Protein AF-A0A1H0ZJD0-F1 (afdb_monomer)

pLDDT: mean 86.59, std 16.81, range [47.12, 98.31]

Foldseek 3Di:
DDDDDDDDDPPDDDPPDLPLPDDPVVLVVVLVVLVVVLVVQLVVLVVVLVVCCVVPVPPVVVNVVSVVSNVVSVVVSVVSNVVSCVSVVHD

Mean predicted aligned error: 10.7 Å

Solvent-accessible surface area (backbone atoms only — not comparable to full-atom values): 5500 Å² total; per-residue (Å²): 134,88,82,84,82,82,84,82,76,81,77,82,75,75,74,79,72,83,70,63,86,62,54,73,64,59,49,49,53,50,49,52,52,52,50,55,52,42,50,51,54,46,51,51,39,51,52,52,40,54,49,44,48,71,78,42,70,84,43,58,68,64,51,49,54,36,52,49,54,45,47,47,53,50,53,52,47,52,52,54,51,49,52,50,32,47,56,72,76,49,128

Structure (mmCIF, N/CA/C/O backbone):
data_AF-A0A1H0ZJD0-F1
#
_entry.id   AF-A0A1H0ZJD0-F1
#
loop_
_atom_site.group_PDB
_atom_site.id
_atom_site.type_symbol
_atom_site.label_atom_id
_atom_site.label_alt_id
_atom_site.label_comp_id
_atom_site.label_asym_id
_atom_site.label_entity_id
_atom_site.label_seq_id
_atom_site.pdbx_PDB_ins_code
_atom_site.Cartn_x
_atom_site.Cartn_y
_atom_site.Cartn_z
_atom_site.occupancy
_atom_site.B_iso_or_equiv
_atom_site.auth_seq_id
_atom_site.auth_comp_id
_atom_site.auth_asym_id
_atom_site.auth_atom_id
_atom_site.pdbx_PDB_model_num
ATOM 1 N N . MET A 1 1 ? -18.435 50.818 53.031 1.00 47.12 1 MET A N 1
ATOM 2 C CA . MET A 1 1 ? -17.460 49.832 52.519 1.00 47.12 1 MET A CA 1
ATOM 3 C C . MET A 1 1 ? -18.166 48.997 51.462 1.00 47.12 1 MET A C 1
ATOM 5 O O . MET A 1 1 ? -19.196 48.436 51.812 1.00 47.12 1 MET A O 1
ATOM 9 N N . PRO A 1 2 ? -17.735 48.981 50.188 1.00 52.16 2 PRO A N 1
ATOM 10 C CA . PRO A 1 2 ? -18.399 48.170 49.176 1.00 52.16 2 PRO A CA 1
ATOM 11 C C . PRO A 1 2 ? -17.859 46.735 49.217 1.00 52.16 2 PRO A C 1
ATOM 13 O O . PRO A 1 2 ? -16.649 46.513 49.212 1.00 52.16 2 PRO A O 1
ATOM 16 N N . SER A 1 3 ? -18.769 45.770 49.293 1.00 56.16 3 SER A N 1
ATOM 17 C CA . SER A 1 3 ? -18.469 44.338 49.292 1.00 56.16 3 SER A CA 1
ATOM 18 C C . SER A 1 3 ? -18.09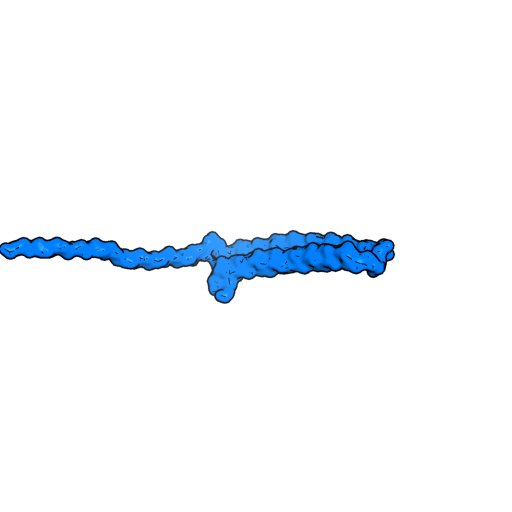0 43.881 47.882 1.00 56.16 3 SER A C 1
ATOM 20 O O . SER A 1 3 ? -18.847 44.099 46.937 1.00 56.16 3 SER A O 1
ATOM 22 N N . ALA A 1 4 ? -16.929 43.242 47.736 1.00 61.28 4 ALA A N 1
ATOM 23 C CA . ALA A 1 4 ? -16.495 42.649 46.475 1.00 61.28 4 ALA A CA 1
ATOM 24 C C . ALA A 1 4 ? -17.351 41.416 46.133 1.00 61.28 4 ALA A C 1
ATOM 26 O O . ALA A 1 4 ? -17.536 40.533 46.970 1.00 61.28 4 ALA A O 1
ATOM 27 N N . GLN A 1 5 ? -17.864 41.345 44.903 1.00 63.22 5 GLN A N 1
ATOM 28 C CA . GLN A 1 5 ? -18.518 40.147 44.373 1.00 63.22 5 GLN A CA 1
ATOM 29 C C . GLN A 1 5 ? -17.449 39.205 43.809 1.00 63.22 5 GLN A C 1
ATOM 31 O O . GLN A 1 5 ? -16.692 39.572 42.912 1.00 63.22 5 GLN A O 1
ATOM 36 N N . VAL A 1 6 ? -17.370 37.994 44.362 1.00 64.38 6 VAL A N 1
ATOM 37 C CA . VAL A 1 6 ? -16.449 36.947 43.908 1.00 64.38 6 VAL A CA 1
ATOM 38 C C . VAL A 1 6 ? -17.037 36.286 42.662 1.00 64.38 6 VAL A C 1
ATOM 40 O O . VAL A 1 6 ? -18.092 35.660 42.726 1.00 64.38 6 VAL A O 1
ATOM 43 N N . ILE A 1 7 ? -16.351 36.421 41.527 1.00 63.22 7 ILE A N 1
ATOM 44 C CA . ILE A 1 7 ? -16.684 35.722 40.282 1.00 63.22 7 ILE A CA 1
ATOM 45 C C . ILE A 1 7 ? -16.288 34.249 40.454 1.00 63.22 7 ILE A C 1
ATOM 47 O O . ILE A 1 7 ? -15.104 33.928 40.551 1.00 63.22 7 ILE A O 1
ATOM 51 N N . GLN A 1 8 ? -17.271 33.348 40.513 1.00 56.34 8 GLN A N 1
ATOM 52 C CA . GLN A 1 8 ? -17.027 31.907 40.450 1.00 56.34 8 GLN A CA 1
ATOM 53 C C . GLN A 1 8 ? -16.840 31.484 38.993 1.00 56.34 8 GLN A C 1
ATOM 55 O O . GLN A 1 8 ? -17.755 31.592 38.178 1.00 56.34 8 GLN A O 1
ATOM 60 N N . PHE A 1 9 ? -15.650 30.978 38.674 1.00 61.62 9 PHE A N 1
ATOM 61 C CA . PHE A 1 9 ? -15.398 30.304 37.406 1.00 61.62 9 PHE A CA 1
ATOM 62 C C . PHE A 1 9 ? -15.973 28.880 37.455 1.00 61.62 9 PHE A C 1
ATOM 64 O O . PHE A 1 9 ? -15.813 28.202 38.476 1.00 61.62 9 PHE A O 1
ATOM 71 N N . PRO A 1 10 ? -16.630 28.398 36.384 1.00 58.62 10 PRO A N 1
ATOM 72 C CA . PRO A 1 10 ? -17.134 27.033 36.341 1.00 58.62 10 PRO A CA 1
ATOM 73 C C . PRO A 1 10 ? -15.971 26.041 36.437 1.00 58.62 10 PRO A C 1
ATOM 75 O O . PRO A 1 10 ? -14.938 26.201 35.783 1.00 58.62 10 PRO A O 1
ATOM 78 N N . SER A 1 11 ? -16.138 25.023 37.284 1.00 59.88 11 SER A N 1
ATOM 79 C CA . SER A 1 11 ? -15.154 23.961 37.471 1.00 59.88 11 SER A CA 1
ATOM 80 C C . SER A 1 11 ? -14.795 23.310 36.139 1.00 59.88 11 SER A C 1
ATOM 82 O O . SER A 1 11 ? -15.671 22.975 35.343 1.00 59.88 11 SER A O 1
ATOM 84 N N . SER A 1 12 ? -13.487 23.137 35.943 1.00 58.03 12 SER A N 1
ATOM 85 C CA . SER A 1 12 ? -12.853 22.504 34.789 1.00 58.03 12 SER A CA 1
ATOM 86 C C . SER A 1 12 ? -13.632 21.261 34.350 1.00 58.03 12 SER A C 1
ATOM 88 O O . SER A 1 12 ? -13.649 20.244 35.051 1.00 58.03 12 SER A O 1
ATOM 90 N N . GLN A 1 13 ? -14.326 21.356 33.214 1.00 54.88 13 GLN A N 1
ATOM 91 C CA . GLN A 1 13 ? -14.957 20.200 32.595 1.00 54.88 13 GLN A CA 1
ATOM 92 C C . GLN A 1 13 ? -13.840 19.237 32.203 1.00 54.88 13 GLN A C 1
ATOM 94 O O . GLN A 1 13 ? -12.960 19.561 31.406 1.00 54.88 13 GLN A O 1
ATOM 99 N N . LYS A 1 14 ? -13.860 18.057 32.823 1.00 54.09 14 LYS A N 1
ATOM 100 C CA . LYS A 1 14 ? -12.991 16.932 32.486 1.00 54.09 14 LYS A CA 1
ATOM 101 C C . LYS A 1 14 ? -13.077 16.718 30.965 1.00 54.09 14 LYS A C 1
ATOM 103 O O . LYS A 1 14 ? -14.202 16.628 30.466 1.00 54.09 14 LYS A O 1
ATOM 108 N N . PRO A 1 15 ? -11.954 16.673 30.224 1.00 56.88 15 PRO A N 1
ATOM 109 C CA . PRO A 1 15 ? -12.012 16.458 28.786 1.00 56.88 15 PRO A CA 1
ATOM 110 C C . PRO A 1 15 ? -12.765 15.150 28.515 1.00 56.88 15 PRO A C 1
ATOM 112 O O . PRO A 1 15 ? -12.604 14.195 29.289 1.00 56.88 15 PRO A O 1
ATOM 115 N N . PRO A 1 16 ? -13.620 15.104 27.477 1.00 50.34 16 PRO A N 1
ATOM 116 C CA . PRO A 1 16 ? -14.379 13.908 27.166 1.00 50.34 16 PRO A CA 1
ATOM 117 C C . PRO A 1 16 ? -13.383 12.770 26.969 1.00 50.34 16 PRO A C 1
ATOM 119 O O . PRO A 1 16 ? -12.445 12.881 26.179 1.00 50.34 16 PRO A O 1
ATOM 122 N N . SER A 1 17 ? -13.554 11.694 27.738 1.00 54.94 17 SER A N 1
ATOM 123 C CA . SER A 1 17 ? -12.847 10.444 27.489 1.00 54.94 17 SER A CA 1
ATOM 124 C C . SER A 1 17 ? -13.044 10.112 26.017 1.00 54.94 17 SER A C 1
ATOM 126 O O . SER A 1 17 ? -14.198 10.050 25.591 1.00 54.94 17 SER A O 1
ATOM 128 N N . LEU A 1 18 ? -11.949 9.948 25.266 1.00 54.72 18 LEU A N 1
ATOM 129 C CA . LEU A 1 18 ? -11.949 9.402 23.909 1.00 54.72 18 LEU A CA 1
ATOM 130 C C . LEU A 1 18 ? -12.873 8.184 23.910 1.00 54.72 18 LEU A C 1
ATOM 132 O O . LEU A 1 18 ? -12.527 7.135 24.452 1.00 54.72 18 LEU A O 1
ATOM 136 N N . GLN A 1 19 ? -14.099 8.369 23.425 1.00 53.72 19 GLN A N 1
ATOM 137 C CA . GLN A 1 19 ? -15.069 7.294 23.373 1.00 53.72 19 GLN A CA 1
ATOM 138 C C . GLN A 1 19 ? -14.519 6.310 22.353 1.00 53.72 19 GLN A C 1
ATOM 140 O O . GLN A 1 19 ? -14.303 6.668 21.199 1.00 53.72 19 GLN A O 1
ATOM 145 N N . VAL A 1 20 ? -14.230 5.093 22.798 1.00 58.12 20 VAL A N 1
ATOM 146 C CA . VAL A 1 20 ? -13.926 3.971 21.915 1.00 58.12 20 VAL A CA 1
ATOM 147 C C . VAL A 1 20 ? -15.198 3.735 21.098 1.00 58.12 20 VAL A C 1
ATOM 149 O O . VAL A 1 20 ? -16.162 3.168 21.601 1.00 58.12 20 VAL A O 1
ATOM 152 N N . VAL A 1 21 ? -15.248 4.304 19.889 1.00 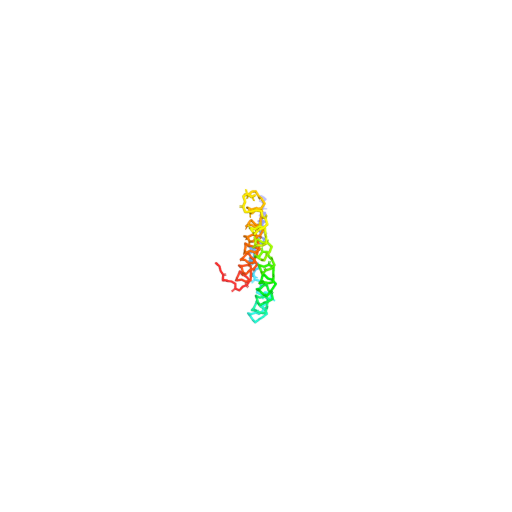66.50 21 VAL A N 1
ATOM 153 C CA . VAL A 1 21 ? -16.467 4.359 19.058 1.00 66.50 21 VAL A CA 1
ATOM 154 C C . VAL A 1 21 ? -16.808 2.984 18.474 1.00 66.50 21 VAL A C 1
ATOM 156 O O . VAL A 1 21 ? -17.964 2.729 18.156 1.00 66.50 21 VAL A O 1
ATOM 159 N N . LYS A 1 22 ? -15.814 2.098 18.351 1.00 78.88 22 LYS A N 1
ATOM 160 C CA . LYS A 1 22 ? -15.928 0.780 17.718 1.00 78.88 22 LYS A CA 1
ATOM 161 C C . LYS A 1 22 ? -15.382 -0.311 18.629 1.00 78.88 22 LYS A C 1
ATOM 163 O O . LYS A 1 22 ? -14.400 -0.105 19.343 1.00 78.88 22 LYS A O 1
ATOM 168 N N . SER A 1 23 ? -16.006 -1.480 18.597 1.00 90.19 23 SER A N 1
ATOM 169 C CA . SER A 1 23 ? -15.514 -2.680 19.267 1.00 90.19 23 SER A CA 1
ATOM 170 C C . SER A 1 23 ? -14.204 -3.174 18.638 1.00 90.19 23 SER A C 1
ATOM 172 O O . SER A 1 23 ? -13.905 -2.911 17.475 1.00 90.19 23 SER A O 1
ATOM 174 N N . ALA A 1 24 ? -13.419 -3.946 19.394 1.00 90.94 24 ALA A N 1
ATOM 175 C CA . ALA A 1 24 ? -12.183 -4.539 18.876 1.00 90.94 24 ALA A CA 1
ATOM 176 C C . ALA A 1 24 ? -12.427 -5.482 17.679 1.00 90.94 24 ALA A C 1
ATOM 178 O O . ALA A 1 24 ? -11.561 -5.602 16.818 1.00 90.94 24 ALA A O 1
ATOM 179 N N . ALA A 1 25 ? -13.597 -6.130 17.619 1.00 94.06 25 ALA A N 1
ATOM 180 C CA . ALA A 1 25 ? -13.983 -6.981 16.497 1.00 94.06 25 ALA A CA 1
ATOM 181 C C . ALA A 1 25 ? -14.210 -6.157 15.219 1.00 94.06 25 ALA A C 1
ATOM 183 O O . ALA A 1 25 ? -13.614 -6.472 14.196 1.00 94.06 25 ALA A O 1
ATOM 184 N N . GLU A 1 26 ? -14.973 -5.061 15.301 1.00 95.00 26 GLU A N 1
ATOM 185 C CA . GLU A 1 26 ? -15.201 -4.144 14.169 1.00 95.00 26 GLU A CA 1
ATOM 186 C C . GLU A 1 26 ? -13.886 -3.535 13.662 1.00 95.00 26 GLU A C 1
ATOM 188 O O . GLU A 1 26 ? -13.638 -3.484 12.460 1.00 95.00 26 GLU A O 1
ATOM 193 N N . ILE A 1 27 ? -12.993 -3.140 14.575 1.00 94.31 27 ILE A N 1
ATOM 194 C CA . ILE A 1 27 ? -11.658 -2.641 14.215 1.00 94.31 27 ILE A CA 1
ATOM 195 C C . ILE A 1 27 ? -10.831 -3.732 13.511 1.00 94.31 27 ILE A C 1
ATOM 197 O O . ILE A 1 27 ? -10.123 -3.448 12.545 1.00 94.31 27 ILE A O 1
ATOM 201 N N . GLY A 1 28 ? -10.930 -4.984 13.965 1.00 96.25 28 GLY A N 1
ATOM 202 C CA . GLY A 1 28 ? -10.296 -6.129 13.312 1.00 96.25 28 GLY A CA 1
ATOM 203 C C . GLY A 1 28 ? -10.831 -6.383 11.899 1.00 96.25 28 GLY A C 1
ATOM 204 O O . GLY A 1 28 ? -10.041 -6.598 10.982 1.00 96.25 28 GLY A O 1
ATOM 205 N N 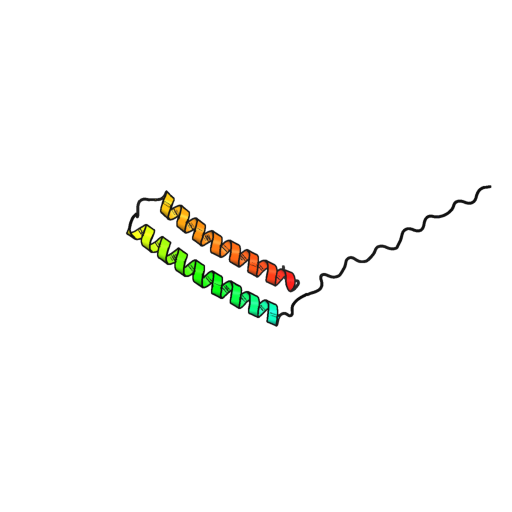. GLU A 1 29 ? -12.148 -6.309 11.697 1.00 97.75 29 GLU A N 1
ATOM 206 C CA . GLU A 1 29 ? -12.772 -6.432 10.372 1.00 97.75 29 GLU A CA 1
ATOM 207 C C . GLU A 1 29 ? -12.326 -5.308 9.428 1.00 97.75 29 GLU A C 1
ATOM 209 O O . GLU A 1 29 ? -11.968 -5.569 8.279 1.00 97.75 29 GLU A O 1
ATOM 214 N N . GLU A 1 30 ? -12.240 -4.069 9.915 1.00 96.69 30 GLU A N 1
ATOM 215 C CA . GLU A 1 30 ? -11.706 -2.950 9.131 1.00 96.69 30 GLU A CA 1
ATOM 216 C C . GLU A 1 30 ? -10.242 -3.157 8.741 1.00 96.69 30 GLU A C 1
ATOM 218 O O . GLU A 1 30 ? -9.859 -2.864 7.607 1.00 96.69 30 GLU A O 1
ATOM 223 N N . ALA A 1 31 ? -9.425 -3.714 9.637 1.00 97.44 31 ALA A N 1
ATOM 224 C CA . ALA A 1 31 ? -8.046 -4.061 9.314 1.00 97.44 31 ALA A CA 1
ATOM 225 C C . ALA A 1 31 ? -7.972 -5.120 8.198 1.00 97.44 31 ALA A C 1
ATOM 227 O O . ALA A 1 31 ? -7.124 -5.013 7.307 1.00 97.44 31 ALA A O 1
ATOM 228 N N . LEU A 1 32 ? -8.874 -6.109 8.192 1.00 98.25 32 LEU A N 1
ATOM 229 C CA . LEU A 1 32 ? -8.968 -7.093 7.106 1.00 98.25 32 LEU A CA 1
ATOM 230 C C . LEU A 1 32 ? -9.349 -6.434 5.774 1.00 98.25 32 LEU A C 1
ATOM 232 O O . LEU A 1 32 ? -8.751 -6.742 4.745 1.00 98.25 32 LEU A O 1
ATOM 236 N N . VAL A 1 33 ? -10.287 -5.484 5.784 1.00 98.06 33 VAL A N 1
ATOM 237 C CA . VAL A 1 33 ? -10.671 -4.740 4.574 1.00 98.06 33 VAL A CA 1
ATOM 238 C C . VAL A 1 33 ? -9.501 -3.909 4.041 1.00 98.06 33 VAL A C 1
ATOM 240 O O . VAL A 1 33 ? -9.168 -4.010 2.860 1.00 98.06 33 VAL A O 1
ATOM 243 N N . ILE A 1 34 ? -8.834 -3.135 4.906 1.00 97.50 34 ILE A N 1
ATOM 244 C CA . ILE A 1 34 ? -7.673 -2.309 4.532 1.00 97.50 34 ILE A CA 1
ATOM 245 C C . ILE A 1 34 ? -6.570 -3.177 3.933 1.00 97.50 34 ILE A C 1
ATOM 247 O O . ILE A 1 34 ? -6.022 -2.843 2.883 1.00 97.50 34 ILE A O 1
ATOM 251 N N . THR A 1 35 ? -6.242 -4.297 4.577 1.00 97.38 35 THR A N 1
ATOM 252 C CA . THR A 1 35 ? -5.175 -5.188 4.102 1.00 97.38 35 THR A CA 1
ATOM 253 C C . THR A 1 35 ? -5.541 -5.885 2.795 1.00 97.38 35 THR A C 1
ATOM 255 O O . THR A 1 35 ? -4.681 -5.986 1.925 1.00 97.38 35 THR A O 1
ATOM 258 N N . SER A 1 36 ? -6.803 -6.277 2.596 1.00 97.62 36 SER A N 1
ATOM 259 C CA . SER A 1 36 ? -7.277 -6.838 1.323 1.00 97.62 36 SER A CA 1
ATOM 260 C C . SER A 1 36 ? -7.191 -5.829 0.172 1.00 97.62 36 SER A C 1
ATOM 262 O O . SER A 1 36 ? -6.746 -6.173 -0.928 1.00 97.62 36 SER A O 1
ATOM 264 N N . GLN A 1 37 ? -7.597 -4.579 0.410 1.00 96.06 37 GLN A N 1
ATOM 265 C CA . GLN A 1 37 ? -7.503 -3.516 -0.592 1.00 96.06 37 GLN A CA 1
ATOM 266 C C . GLN A 1 37 ? -6.035 -3.205 -0.908 1.00 96.06 37 GLN A C 1
ATOM 268 O O . GLN A 1 37 ? -5.618 -3.280 -2.061 1.00 96.06 37 GLN A O 1
ATOM 273 N N . THR A 1 38 ? -5.223 -2.998 0.131 1.00 97.44 38 THR A N 1
ATOM 274 C CA . THR A 1 38 ? -3.780 -2.746 -0.004 1.00 97.44 38 THR A CA 1
ATOM 275 C C . THR A 1 38 ? -3.085 -3.870 -0.764 1.00 97.44 38 THR A C 1
ATOM 277 O O . THR A 1 38 ? -2.254 -3.611 -1.628 1.00 97.44 38 THR A O 1
ATOM 280 N N . GLN A 1 39 ? -3.412 -5.133 -0.471 1.00 97.12 39 GLN A N 1
ATOM 281 C CA . GLN A 1 39 ? -2.839 -6.278 -1.174 1.00 97.12 39 GLN A CA 1
ATOM 282 C C . GLN A 1 39 ? -3.124 -6.202 -2.674 1.00 97.12 39 GLN A C 1
ATOM 284 O O . GLN A 1 39 ? -2.225 -6.446 -3.478 1.00 97.12 39 GLN A O 1
ATOM 289 N N . THR A 1 40 ? -4.355 -5.851 -3.041 1.00 96.56 40 THR A N 1
ATOM 290 C CA . THR A 1 40 ? -4.766 -5.695 -4.437 1.00 96.56 40 THR A CA 1
ATOM 291 C C . THR A 1 40 ? -3.938 -4.604 -5.118 1.00 96.56 40 THR A C 1
ATOM 293 O O . THR A 1 40 ? -3.299 -4.867 -6.139 1.00 96.56 40 THR A O 1
ATOM 296 N N . ASP A 1 41 ? -3.847 -3.424 -4.505 1.00 96.00 41 ASP A N 1
ATOM 297 C CA . ASP A 1 41 ? -3.123 -2.273 -5.059 1.00 96.00 41 ASP A CA 1
ATOM 298 C C . ASP A 1 41 ? -1.610 -2.533 -5.166 1.00 96.00 41 ASP A C 1
ATOM 300 O O . ASP A 1 41 ? -0.974 -2.215 -6.174 1.00 96.00 41 ASP A O 1
ATOM 304 N N . VAL A 1 42 ? -1.023 -3.190 -4.161 1.00 97.12 42 VAL A N 1
ATOM 305 C CA . VAL A 1 42 ? 0.383 -3.619 -4.173 1.00 97.12 42 VAL A CA 1
ATOM 306 C C . VAL A 1 42 ? 0.633 -4.655 -5.266 1.00 97.12 42 VAL A C 1
ATOM 308 O O . VAL A 1 42 ? 1.650 -4.572 -5.952 1.00 97.12 42 VAL A O 1
ATOM 311 N N . CYS A 1 43 ? -0.258 -5.631 -5.453 1.00 97.06 43 CYS A N 1
ATOM 312 C CA . CYS A 1 43 ? -0.127 -6.619 -6.524 1.00 97.06 43 CYS A CA 1
ATOM 313 C C . CYS A 1 43 ? -0.116 -5.949 -7.903 1.00 97.06 43 CYS A C 1
ATOM 315 O O . CYS A 1 43 ? 0.800 -6.212 -8.684 1.00 97.06 43 CYS A O 1
ATOM 317 N N . PHE A 1 44 ? -1.045 -5.026 -8.165 1.00 96.38 44 PHE A N 1
ATOM 318 C CA . PHE A 1 44 ? -1.069 -4.274 -9.421 1.00 96.38 44 PHE A CA 1
ATOM 319 C C . PHE A 1 44 ? 0.193 -3.430 -9.624 1.00 96.38 44 PHE A C 1
ATOM 321 O O . PHE A 1 44 ? 0.837 -3.534 -10.667 1.00 96.38 44 PHE A O 1
ATOM 328 N N . ALA A 1 45 ? 0.607 -2.650 -8.620 1.00 96.62 45 ALA A N 1
ATOM 329 C CA . ALA A 1 45 ? 1.811 -1.822 -8.716 1.00 96.62 45 ALA A CA 1
ATOM 330 C C . ALA A 1 45 ? 3.087 -2.658 -8.932 1.00 96.62 45 ALA A C 1
ATOM 332 O O . ALA A 1 45 ? 4.003 -2.241 -9.644 1.00 96.62 45 ALA A O 1
ATOM 333 N N . ARG A 1 46 ? 3.161 -3.858 -8.340 1.00 97.81 46 ARG A N 1
ATOM 334 C CA . ARG A 1 46 ? 4.284 -4.790 -8.536 1.00 97.81 46 ARG A CA 1
ATOM 335 C C . ARG A 1 46 ? 4.350 -5.326 -9.956 1.00 97.81 46 ARG A C 1
ATOM 337 O O . ARG A 1 46 ? 5.452 -5.473 -10.486 1.00 97.81 46 ARG A O 1
ATOM 344 N N . ASP A 1 47 ? 3.206 -5.6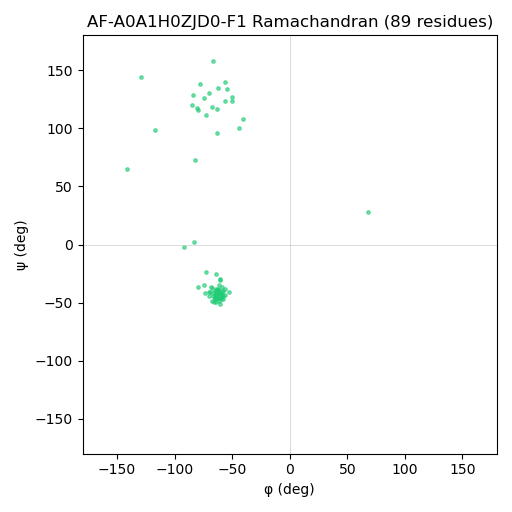60 -10.538 1.00 97.62 47 ASP A N 1
ATOM 345 C CA . ASP A 1 47 ? 3.146 -6.165 -11.904 1.00 97.62 47 ASP A CA 1
ATOM 346 C C . ASP A 1 47 ? 3.476 -5.056 -12.914 1.00 97.62 47 ASP A C 1
ATOM 348 O O . ASP A 1 47 ? 4.305 -5.296 -13.793 1.00 97.62 47 ASP A O 1
ATOM 352 N N . ASP A 1 48 ? 2.975 -3.831 -12.706 1.00 95.75 48 ASP A N 1
ATOM 353 C CA . ASP A 1 48 ? 3.340 -2.644 -13.502 1.00 95.75 48 ASP A CA 1
ATOM 354 C C . ASP A 1 48 ? 4.848 -2.353 -13.426 1.00 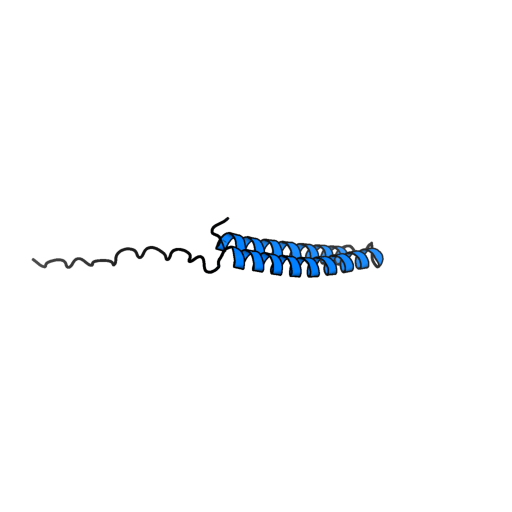95.75 48 ASP A C 1
ATOM 356 O O . ASP A 1 48 ? 5.518 -2.200 -14.447 1.00 95.75 48 ASP A O 1
ATOM 360 N N . LEU A 1 49 ? 5.436 -2.379 -12.223 1.00 98.06 49 LEU A N 1
ATOM 361 C CA . LEU A 1 49 ? 6.882 -2.223 -12.054 1.00 98.06 49 LEU A CA 1
ATOM 362 C C . LEU A 1 49 ? 7.660 -3.329 -12.781 1.00 98.06 49 LEU A C 1
ATOM 364 O O . LEU A 1 49 ? 8.672 -3.054 -13.429 1.00 98.06 49 LEU A O 1
ATOM 368 N N . ARG A 1 50 ? 7.203 -4.586 -12.695 1.00 98.31 50 ARG A N 1
ATOM 369 C CA . ARG A 1 50 ? 7.851 -5.710 -13.385 1.00 98.31 50 ARG A CA 1
ATOM 370 C C . ARG A 1 50 ? 7.804 -5.526 -14.900 1.00 98.31 50 ARG A C 1
ATOM 372 O O . ARG A 1 50 ? 8.785 -5.847 -15.569 1.00 98.31 50 ARG A O 1
ATOM 379 N N . GLU A 1 51 ? 6.688 -5.056 -15.439 1.00 97.31 51 GLU A N 1
ATOM 380 C CA . GLU A 1 51 ? 6.549 -4.766 -16.863 1.00 97.31 51 GLU A CA 1
ATOM 381 C C . GLU A 1 51 ? 7.437 -3.591 -17.284 1.00 97.31 51 GLU A C 1
ATOM 383 O O . GLU A 1 51 ? 8.188 -3.720 -18.252 1.00 97.31 51 GLU A O 1
ATOM 388 N N . MET A 1 52 ? 7.472 -2.510 -16.500 1.00 9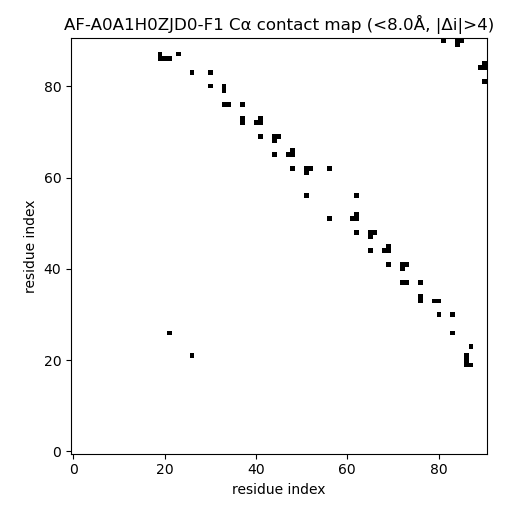7.38 52 MET A N 1
ATOM 389 C CA . MET A 1 52 ? 8.326 -1.353 -16.776 1.00 97.38 52 MET A CA 1
ATOM 390 C C . MET A 1 52 ? 9.812 -1.728 -16.820 1.00 97.38 52 MET A C 1
ATOM 392 O O . MET A 1 52 ? 10.523 -1.313 -17.734 1.00 97.38 52 MET A O 1
ATOM 396 N N . ILE A 1 53 ? 10.274 -2.568 -15.886 1.00 98.31 53 ILE A N 1
ATOM 397 C CA . ILE A 1 53 ? 11.653 -3.081 -15.870 1.00 98.31 53 ILE A CA 1
ATOM 398 C C . ILE A 1 53 ? 11.953 -3.912 -17.125 1.00 98.31 53 ILE A C 1
ATOM 400 O O . ILE A 1 53 ? 13.051 -3.828 -17.667 1.00 98.31 53 ILE A O 1
ATOM 404 N N . LYS A 1 54 ? 10.997 -4.723 -17.596 1.00 98.12 54 LYS A N 1
ATOM 405 C CA . LYS A 1 54 ? 11.181 -5.558 -18.794 1.00 98.12 54 LYS A CA 1
ATOM 406 C C . LYS A 1 54 ? 11.233 -4.732 -20.076 1.00 98.12 54 LYS A C 1
ATOM 408 O O . LYS A 1 54 ? 12.049 -5.027 -20.943 1.00 98.12 54 LYS A O 1
ATOM 413 N N . LEU A 1 55 ? 10.338 -3.756 -20.214 1.00 97.62 55 LEU A N 1
ATOM 414 C CA . LEU A 1 55 ? 10.201 -2.964 -21.435 1.00 97.62 55 LEU A CA 1
ATOM 415 C C . LEU A 1 55 ? 11.267 -1.867 -21.535 1.00 97.62 55 LEU A C 1
ATOM 417 O O . LEU A 1 55 ? 11.755 -1.586 -22.628 1.00 97.62 55 LEU A O 1
ATOM 421 N N . TYR A 1 56 ? 11.635 -1.257 -20.407 1.00 97.25 56 TYR A N 1
ATOM 422 C CA . TYR A 1 56 ? 12.502 -0.081 -20.364 1.00 97.25 56 TYR A CA 1
ATOM 423 C C . TYR A 1 56 ? 13.488 -0.144 -19.183 1.00 97.25 5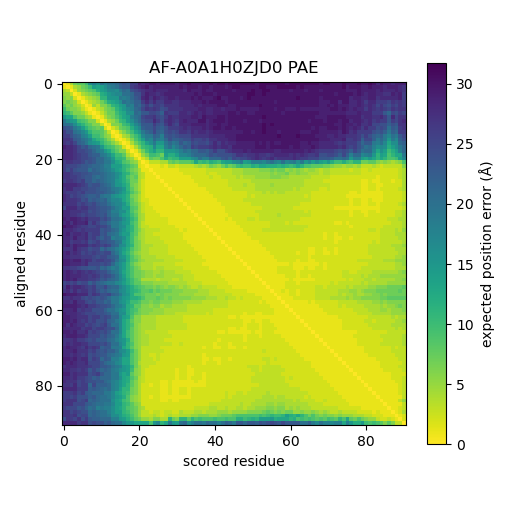6 TYR A C 1
ATOM 425 O O . TYR A 1 56 ? 13.419 0.696 -18.281 1.00 97.25 56 TYR A O 1
ATOM 4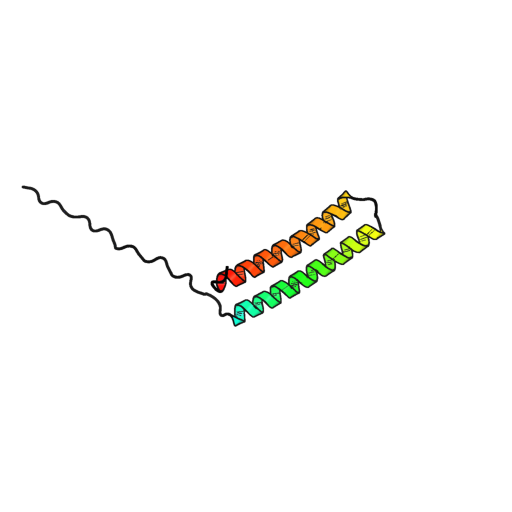33 N N . PRO A 1 57 ? 14.427 -1.109 -19.176 1.00 96.56 57 PRO A N 1
ATOM 434 C CA . PRO A 1 57 ? 15.311 -1.358 -18.032 1.00 96.56 57 PRO A CA 1
ATOM 435 C C . PRO A 1 57 ? 16.191 -0.156 -17.655 1.00 96.56 57 PRO A C 1
ATOM 437 O O . PRO A 1 57 ? 16.476 0.044 -16.477 1.00 96.56 57 PRO A O 1
ATOM 440 N N . ASP A 1 58 ? 16.566 0.674 -18.631 1.00 98.19 58 ASP A N 1
ATOM 441 C CA . ASP A 1 58 ? 17.431 1.842 -18.422 1.00 98.19 58 ASP A CA 1
ATOM 442 C C . ASP A 1 58 ? 16.644 3.137 -18.136 1.00 98.19 58 ASP A C 1
ATOM 444 O O . ASP A 1 58 ? 17.225 4.197 -17.893 1.00 98.19 58 ASP A O 1
ATOM 448 N N . ASN A 1 59 ? 15.305 3.092 -18.150 1.00 98.12 59 ASN A N 1
ATOM 449 C CA . ASN A 1 59 ? 14.477 4.260 -17.844 1.00 98.12 59 ASN A CA 1
ATOM 450 C C . ASN A 1 59 ? 14.316 4.434 -16.327 1.00 98.12 59 ASN A C 1
ATOM 452 O O . ASN A 1 59 ? 13.252 4.200 -15.746 1.00 98.12 59 ASN A O 1
ATOM 456 N N . HIS A 1 60 ? 15.400 4.878 -15.690 1.00 97.69 60 HIS A N 1
ATOM 457 C CA . HIS A 1 60 ? 15.488 5.065 -14.243 1.00 97.69 60 HIS A CA 1
ATOM 458 C C . HIS A 1 60 ? 14.358 5.926 -13.671 1.00 97.69 60 HIS A C 1
ATOM 460 O O . HIS A 1 60 ? 13.824 5.600 -12.615 1.00 97.69 60 HIS A O 1
ATOM 466 N N . ALA A 1 61 ? 13.972 7.004 -14.361 1.00 97.69 61 ALA A N 1
ATOM 467 C CA . ALA A 1 61 ? 12.942 7.919 -13.877 1.00 97.69 61 ALA A CA 1
ATOM 468 C C . ALA A 1 61 ? 11.571 7.236 -13.787 1.00 97.69 61 ALA A C 1
ATOM 470 O O . ALA A 1 61 ? 10.880 7.344 -12.775 1.00 97.69 61 ALA A O 1
ATOM 471 N N . ALA A 1 62 ? 11.183 6.489 -14.821 1.00 95.88 62 ALA A N 1
ATOM 472 C CA . ALA A 1 62 ? 9.904 5.793 -14.817 1.00 95.88 62 ALA A CA 1
ATOM 473 C C . ALA A 1 62 ? 9.874 4.633 -13.812 1.00 95.88 62 ALA A C 1
ATOM 475 O O . ALA A 1 62 ? 8.894 4.484 -13.083 1.00 95.88 62 ALA A O 1
ATOM 476 N N . ILE A 1 63 ? 10.963 3.864 -13.717 1.00 98.31 63 ILE A N 1
ATOM 477 C CA . ILE A 1 63 ? 11.105 2.799 -12.715 1.00 98.31 63 ILE A CA 1
ATOM 478 C C . ILE A 1 63 ? 11.016 3.386 -11.299 1.00 98.31 63 ILE A C 1
ATOM 480 O O . ILE A 1 63 ? 10.264 2.873 -10.471 1.00 98.31 63 ILE A O 1
ATOM 484 N N . ALA A 1 64 ? 11.715 4.493 -11.026 1.00 98.00 64 ALA A N 1
ATOM 485 C CA . ALA A 1 64 ? 11.658 5.176 -9.735 1.00 98.00 64 ALA A CA 1
ATOM 486 C C . ALA A 1 64 ? 10.232 5.627 -9.393 1.00 98.00 64 ALA A C 1
ATOM 488 O O . ALA A 1 64 ? 9.766 5.369 -8.288 1.00 98.00 64 ALA A O 1
ATOM 489 N N . ASN A 1 65 ? 9.502 6.214 -10.345 1.00 97.19 65 ASN A N 1
ATOM 490 C CA . ASN A 1 65 ? 8.106 6.611 -10.139 1.00 97.19 65 ASN A CA 1
ATOM 491 C C . ASN A 1 65 ? 7.203 5.428 -9.759 1.00 97.19 65 ASN A C 1
ATOM 493 O O . ASN A 1 65 ? 6.313 5.584 -8.926 1.00 97.19 65 ASN A O 1
ATOM 497 N N . ARG A 1 66 ? 7.434 4.236 -10.321 1.00 97.31 66 ARG A N 1
ATOM 498 C CA . ARG A 1 66 ? 6.668 3.034 -9.947 1.00 97.31 66 ARG A CA 1
ATOM 499 C C . ARG A 1 66 ? 7.062 2.478 -8.589 1.00 97.31 66 ARG A C 1
ATOM 501 O O . ARG A 1 66 ? 6.193 2.051 -7.837 1.00 97.31 66 ARG A O 1
ATOM 508 N N . ILE A 1 67 ? 8.340 2.565 -8.230 1.00 98.12 67 ILE A N 1
ATOM 509 C CA . ILE A 1 67 ? 8.794 2.261 -6.868 1.00 98.12 67 ILE A CA 1
ATOM 510 C C . ILE A 1 67 ? 8.158 3.232 -5.860 1.00 98.12 67 ILE A C 1
ATOM 512 O O . ILE A 1 67 ? 7.721 2.792 -4.798 1.00 98.12 67 ILE A O 1
ATOM 516 N N . TYR A 1 68 ? 8.051 4.525 -6.187 1.00 97.56 68 TYR A N 1
ATOM 517 C CA . TYR A 1 68 ? 7.390 5.507 -5.323 1.00 97.56 68 TYR A CA 1
ATOM 518 C C . TYR A 1 68 ? 5.905 5.209 -5.126 1.00 97.56 68 TYR A C 1
ATOM 520 O O . TYR A 1 68 ? 5.464 5.187 -3.983 1.00 97.56 68 TYR A O 1
ATOM 528 N N . ALA A 1 69 ? 5.168 4.900 -6.195 1.00 95.19 69 ALA A N 1
ATOM 529 C CA . ALA A 1 69 ? 3.760 4.509 -6.088 1.00 95.19 69 ALA A CA 1
ATOM 530 C C . ALA A 1 69 ? 3.576 3.262 -5.202 1.00 95.19 69 ALA A C 1
ATOM 532 O O . ALA A 1 69 ? 2.678 3.184 -4.370 1.00 95.19 69 ALA A O 1
ATOM 533 N N . LEU A 1 70 ? 4.481 2.290 -5.330 1.00 96.94 70 LEU A N 1
ATOM 534 C CA . LEU A 1 70 ? 4.453 1.069 -4.531 1.00 96.94 70 LEU A CA 1
ATOM 535 C C . LEU A 1 70 ? 4.739 1.340 -3.047 1.00 96.94 70 LEU A C 1
ATOM 537 O O . LEU A 1 70 ? 4.119 0.730 -2.180 1.00 96.94 70 LEU A O 1
ATOM 541 N N . ARG A 1 71 ? 5.651 2.273 -2.752 1.00 97.81 71 ARG A N 1
ATOM 542 C CA . ARG A 1 71 ? 5.895 2.758 -1.390 1.00 97.81 71 ARG A CA 1
ATOM 543 C C . ARG A 1 71 ? 4.674 3.487 -0.822 1.00 97.81 71 ARG A C 1
ATOM 545 O O . ARG A 1 71 ? 4.333 3.243 0.327 1.00 97.81 71 ARG A O 1
ATOM 552 N N . GLU A 1 72 ? 4.035 4.351 -1.604 1.00 96.62 72 GLU A N 1
ATOM 553 C CA . GLU A 1 72 ? 2.860 5.125 -1.179 1.00 96.62 72 GLU A CA 1
ATOM 554 C C . GLU A 1 72 ? 1.719 4.206 -0.722 1.00 96.62 72 GLU A C 1
ATOM 556 O O . GLU A 1 72 ? 1.210 4.381 0.382 1.00 96.62 72 GLU A O 1
ATOM 561 N N . ASN A 1 73 ? 1.437 3.130 -1.467 1.00 95.75 73 ASN A N 1
ATOM 562 C CA . ASN A 1 73 ? 0.450 2.120 -1.061 1.00 95.75 73 ASN A CA 1
ATOM 563 C C . ASN A 1 73 ? 0.748 1.512 0.325 1.00 95.75 73 ASN A C 1
ATOM 565 O O . ASN A 1 73 ? -0.169 1.247 1.105 1.00 95.75 73 ASN A O 1
ATOM 569 N N . PHE A 1 74 ? 2.024 1.272 0.648 1.00 97.06 74 PHE A N 1
ATOM 570 C CA . PHE A 1 74 ? 2.413 0.761 1.965 1.00 97.06 74 PHE A CA 1
ATOM 571 C C . PHE A 1 74 ? 2.312 1.824 3.063 1.00 97.06 74 PHE A C 1
ATOM 573 O O . PHE A 1 74 ? 1.836 1.509 4.155 1.00 97.06 74 PHE A O 1
ATOM 580 N N . ASP A 1 75 ? 2.732 3.059 2.785 1.00 98.00 75 ASP A N 1
ATOM 581 C CA . ASP A 1 75 ? 2.666 4.174 3.737 1.00 98.00 75 ASP A CA 1
ATOM 582 C C . ASP A 1 75 ? 1.198 4.498 4.098 1.00 98.00 75 ASP A C 1
ATOM 584 O O . ASP A 1 75 ? 0.866 4.697 5.275 1.00 98.00 75 ASP A O 1
ATOM 588 N N . ASP A 1 76 ? 0.296 4.463 3.115 1.00 96.44 76 ASP A N 1
ATOM 589 C CA . ASP A 1 76 ? -1.143 4.658 3.310 1.00 96.44 76 ASP A CA 1
ATOM 590 C C . ASP A 1 76 ? -1.757 3.545 4.164 1.00 96.44 76 ASP A C 1
ATOM 592 O O . ASP A 1 76 ? -2.466 3.817 5.143 1.00 96.44 76 ASP A O 1
ATOM 596 N N . ALA A 1 77 ? -1.429 2.287 3.861 1.00 97.50 77 ALA A N 1
ATOM 597 C CA . ALA A 1 77 ? -1.884 1.138 4.636 1.00 97.50 77 ALA A CA 1
ATOM 598 C C . ALA A 1 77 ? -1.377 1.185 6.083 1.00 97.50 77 ALA A C 1
ATOM 600 O O . ALA A 1 77 ? -2.148 0.992 7.026 1.00 97.50 77 ALA A O 1
ATOM 601 N N . GLN A 1 78 ? -0.094 1.501 6.281 1.00 97.62 78 GLN A N 1
ATOM 602 C CA . GLN A 1 78 ? 0.497 1.661 7.606 1.00 97.62 78 GLN A CA 1
ATOM 603 C C . GLN A 1 78 ? -0.207 2.768 8.395 1.00 97.62 78 GLN A C 1
ATOM 605 O O . GLN A 1 78 ? -0.520 2.592 9.578 1.00 97.62 78 GLN A O 1
ATOM 610 N N . THR A 1 79 ? -0.482 3.900 7.749 1.00 97.44 79 THR A N 1
ATOM 611 C CA . THR A 1 79 ? -1.189 5.026 8.362 1.00 97.44 79 THR A CA 1
ATOM 612 C C . THR A 1 79 ? -2.606 4.629 8.774 1.00 97.44 79 THR A C 1
ATOM 614 O O . THR A 1 79 ? -3.036 4.935 9.889 1.00 97.44 79 THR A O 1
ATOM 617 N N . ALA A 1 80 ? -3.334 3.920 7.910 1.00 96.88 80 ALA A N 1
ATOM 618 C CA . ALA A 1 80 ? -4.688 3.460 8.192 1.00 96.88 80 ALA A CA 1
ATOM 619 C C . ALA A 1 80 ? -4.726 2.453 9.355 1.00 96.88 80 ALA A C 1
ATOM 621 O O . ALA A 1 80 ? -5.510 2.620 10.290 1.00 96.88 80 ALA A O 1
ATOM 622 N N . LEU A 1 81 ? -3.822 1.470 9.365 1.00 97.00 81 LEU A N 1
ATOM 623 C CA . LEU A 1 81 ? -3.708 0.496 10.455 1.00 97.00 81 LEU A CA 1
ATOM 624 C C . LEU A 1 81 ? -3.298 1.156 11.777 1.00 97.00 81 LEU A C 1
ATOM 626 O O . LEU A 1 81 ? -3.827 0.818 12.834 1.00 97.00 81 LEU A O 1
AT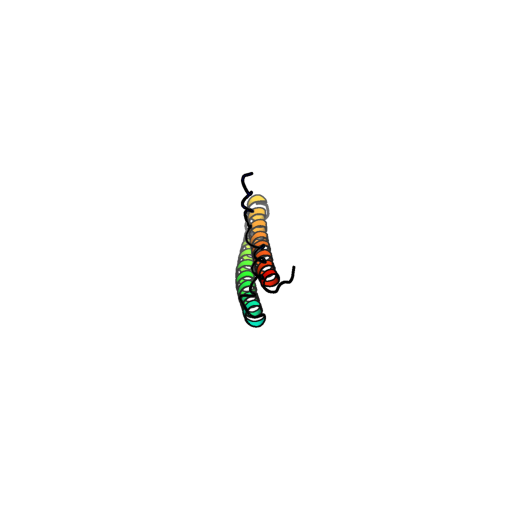OM 630 N N . THR A 1 82 ? -2.410 2.149 11.731 1.00 96.38 82 THR A N 1
ATOM 631 C CA . THR A 1 82 ? -2.022 2.917 12.921 1.00 96.38 82 THR A CA 1
ATOM 632 C C . THR A 1 82 ? -3.221 3.658 13.514 1.00 96.38 82 THR A C 1
ATOM 634 O O . THR A 1 82 ? -3.413 3.638 14.728 1.00 96.38 82 THR A O 1
ATOM 637 N N . LYS A 1 83 ? -4.083 4.255 12.680 1.00 95.00 83 LYS A N 1
ATOM 638 C CA . LYS A 1 83 ? -5.326 4.901 13.139 1.00 95.00 83 LYS A CA 1
ATOM 639 C C . LYS A 1 83 ? -6.281 3.910 13.807 1.00 95.00 83 LYS A C 1
ATOM 641 O O . LYS A 1 83 ? -6.894 4.252 14.815 1.00 95.00 83 LYS A O 1
ATOM 646 N N . LEU A 1 84 ? -6.387 2.687 13.288 1.00 94.69 84 LEU A N 1
ATOM 647 C CA . LEU A 1 84 ? -7.178 1.628 13.921 1.00 94.69 84 LEU A CA 1
ATOM 648 C C . LEU A 1 84 ? -6.636 1.262 15.310 1.00 94.69 84 LEU A C 1
ATOM 650 O O . LEU A 1 84 ? -7.399 1.164 16.270 1.00 94.69 84 LEU A O 1
ATOM 654 N N . LEU A 1 85 ? -5.314 1.146 15.454 1.00 94.00 85 LEU A N 1
ATOM 655 C CA . LEU A 1 85 ? -4.683 0.891 16.751 1.00 94.00 85 LEU A CA 1
ATOM 656 C C . LEU A 1 85 ? -4.897 2.053 17.740 1.00 94.00 85 LEU A C 1
ATOM 658 O O . LEU A 1 85 ? -5.240 1.818 18.901 1.00 94.00 85 LEU A O 1
ATOM 662 N N . GLN A 1 86 ? -4.811 3.304 17.275 1.00 92.12 86 GLN A N 1
ATOM 663 C CA . GLN A 1 86 ? -5.130 4.490 18.084 1.00 92.12 86 GLN A CA 1
ATOM 664 C C . GLN A 1 86 ? -6.570 4.452 18.618 1.00 92.12 86 GLN A C 1
ATOM 666 O O . GLN A 1 86 ? -6.795 4.776 19.784 1.00 92.12 86 GLN A O 1
ATOM 671 N N . GLN A 1 87 ? -7.541 4.001 17.812 1.00 89.69 87 GLN A N 1
ATOM 672 C CA . GLN A 1 87 ? -8.937 3.839 18.251 1.00 89.69 87 GLN A CA 1
ATOM 673 C C . GLN A 1 87 ? -9.100 2.779 19.350 1.00 89.69 87 GLN A C 1
ATOM 675 O O . GLN A 1 87 ? -10.010 2.881 20.171 1.00 89.69 87 GLN A O 1
ATOM 680 N N . MET A 1 88 ? -8.190 1.804 19.420 1.00 89.31 88 MET A N 1
ATOM 681 C CA . MET A 1 88 ? -8.116 0.822 20.508 1.00 89.31 88 MET A CA 1
ATOM 682 C C . MET A 1 88 ? -7.358 1.328 21.748 1.00 89.31 88 MET A C 1
ATOM 684 O O . MET A 1 88 ? -7.152 0.563 22.694 1.00 89.31 88 MET A O 1
ATOM 688 N N . GLY A 1 89 ? -6.892 2.580 21.750 1.00 87.69 89 GLY A N 1
ATOM 689 C CA . GLY A 1 89 ? -6.017 3.106 22.799 1.00 87.69 89 GLY A CA 1
ATOM 690 C C . GLY A 1 89 ? -4.630 2.454 22.798 1.00 87.69 89 GLY A C 1
ATOM 691 O O . GLY A 1 89 ? -4.005 2.327 23.851 1.00 87.69 89 GLY A O 1
ATOM 692 N N . ARG A 1 90 ? -4.165 1.982 21.636 1.00 75.50 90 ARG A N 1
ATOM 693 C CA . ARG A 1 90 ? -2.855 1.353 21.446 1.00 75.50 90 ARG A CA 1
ATOM 694 C C . ARG A 1 90 ? -2.026 2.188 20.479 1.00 75.50 90 ARG A C 1
ATOM 696 O O . ARG A 1 90 ? -2.196 2.023 19.286 1.00 75.50 90 ARG A O 1
ATOM 703 N N . THR A 1 91 ? -1.132 3.033 20.986 1.00 64.44 91 THR A N 1
ATOM 704 C CA . THR A 1 91 ? -0.001 3.658 20.263 1.00 64.44 91 THR A CA 1
ATOM 705 C C . THR A 1 91 ? 0.864 4.412 21.250 1.00 64.44 91 THR A C 1
ATOM 707 O O . THR A 1 91 ? 0.260 5.161 22.051 1.00 64.44 91 THR A O 1
#

Radius of gyration: 25.43 Å; Cα contacts (8 Å, |Δi|>4): 37; chains: 1; bounding box: 36×57×74 Å

Sequence (91 aa):
MPSAQVIQFPSSQKPPSLQVVKSAAEIGEEALVITSQTQTDVCFARDDLREMIKLYPDNHAAIANRIYALRENFDDAQTALTKLLQQMGRT

Nearest PDB structures (foldseek):
  6r10-assembly1_Y  TM=8.349E-01  e=6.161E+00  Thermus thermophilus HB8
  8rz0-assembly2_C  TM=5.076E-01  e=3.354E+00  synthetic construct
  5x11-assembly4_H  TM=5.040E-01  e=8.875E+00  Bacillus spizizenii str. W23
  8dk2-assembly1_D  TM=3.923E-01  e=7.395E+00  Pseudomonas aeruginosa PA14

Secondary structure (DSSP, 8-state):
-PPPP--PPPP-PPPPP----S-HHHHHHHHHHHHHHHHHHHHHHHHHHHHHHHH-TT-HHHHHHHHHHHHHHHHHHHHHHHHHHHHTT--